Protein AF-A0A455UFB9-F1 (afdb_monomer_lite)

Structure (mmCIF, N/CA/C/O backbone):
data_AF-A0A455UFB9-F1
#
_entry.id   AF-A0A455UFB9-F1
#
loop_
_atom_site.group_PDB
_atom_site.id
_atom_site.type_symbol
_atom_site.label_atom_id
_atom_site.label_alt_id
_atom_site.label_comp_id
_atom_site.label_asym_id
_atom_site.label_entity_id
_atom_site.label_seq_id
_atom_site.pdbx_PDB_ins_code
_atom_site.Cartn_x
_atom_site.Cartn_y
_atom_site.Cartn_z
_atom_site.occupancy
_atom_site.B_iso_or_equiv
_atom_site.auth_seq_id
_atom_site.auth_comp_id
_atom_site.auth_asym_id
_atom_site.auth_atom_id
_atom_site.pdbx_PDB_model_num
ATOM 1 N N . MET A 1 1 ? 3.129 -21.645 -3.476 1.00 35.72 1 MET A N 1
ATOM 2 C CA . MET A 1 1 ? 1.656 -21.542 -3.432 1.00 35.72 1 MET A CA 1
ATOM 3 C C . MET A 1 1 ? 1.317 -20.356 -2.554 1.00 35.72 1 MET A C 1
ATOM 5 O O . MET A 1 1 ? 1.688 -20.369 -1.386 1.00 35.72 1 MET A O 1
ATOM 9 N N . SER A 1 2 ? 0.753 -19.303 -3.139 1.00 42.25 2 SER A N 1
ATOM 10 C CA . SER A 1 2 ? 0.415 -18.064 -2.436 1.00 42.25 2 SER A CA 1
ATOM 11 C C . SER A 1 2 ? -0.736 -18.349 -1.478 1.00 42.25 2 SER A C 1
ATOM 13 O O . SER A 1 2 ? -1.852 -18.620 -1.910 1.00 42.25 2 SER A O 1
ATOM 15 N N . ASN A 1 3 ? -0.440 -18.378 -0.182 1.00 45.34 3 ASN A N 1
ATOM 16 C CA . ASN A 1 3 ? -1.435 -18.557 0.865 1.00 45.34 3 ASN A CA 1
ATOM 17 C C . ASN A 1 3 ? -2.170 -17.218 1.013 1.00 45.34 3 ASN A C 1
ATOM 19 O O . ASN A 1 3 ? -1.718 -16.349 1.755 1.00 45.34 3 ASN A O 1
ATOM 23 N N . LEU A 1 4 ? -3.206 -16.996 0.201 1.00 54.91 4 LEU A N 1
ATOM 24 C CA . LEU A 1 4 ? -4.002 -15.775 0.277 1.00 54.91 4 LEU A CA 1
ATOM 25 C C . LEU A 1 4 ? -4.874 -15.855 1.538 1.00 54.91 4 LEU A C 1
ATOM 27 O O . LEU A 1 4 ? -5.657 -16.800 1.666 1.00 54.91 4 LEU A O 1
ATOM 31 N N . PRO A 1 5 ? -4.726 -14.922 2.491 1.00 63.62 5 PRO A N 1
ATOM 32 C CA . PRO A 1 5 ? -5.557 -14.898 3.685 1.00 63.62 5 PRO A CA 1
ATOM 33 C C . PRO A 1 5 ? -7.036 -14.768 3.295 1.00 63.62 5 PRO A C 1
ATOM 35 O O . PRO A 1 5 ? -7.373 -14.006 2.393 1.00 63.62 5 PRO A O 1
ATOM 38 N N . ALA A 1 6 ? -7.937 -15.482 3.977 1.00 69.25 6 ALA A N 1
ATOM 39 C CA . ALA A 1 6 ? -9.383 -15.442 3.696 1.00 69.25 6 ALA A CA 1
ATOM 40 C C . ALA A 1 6 ? -10.030 -14.053 3.918 1.00 69.25 6 ALA A C 1
ATOM 42 O O . ALA A 1 6 ? -11.187 -13.839 3.577 1.00 69.25 6 ALA A O 1
ATOM 43 N N . ASN A 1 7 ? -9.278 -13.133 4.512 1.00 81.62 7 ASN A N 1
ATOM 44 C CA . ASN A 1 7 ? -9.599 -11.752 4.860 1.00 81.62 7 ASN A CA 1
ATOM 45 C C . ASN A 1 7 ? -8.940 -10.738 3.904 1.00 81.62 7 ASN A C 1
ATOM 47 O O . ASN A 1 7 ? -8.672 -9.606 4.300 1.00 81.62 7 ASN A O 1
ATOM 51 N N . LEU A 1 8 ? -8.633 -11.164 2.675 1.00 85.56 8 LEU A N 1
ATOM 52 C CA . LEU A 1 8 ? -8.048 -10.330 1.633 1.00 85.56 8 LEU A CA 1
ATOM 53 C C . LEU A 1 8 ? -9.107 -9.950 0.589 1.00 85.56 8 LEU A C 1
ATOM 55 O O . LEU A 1 8 ? -9.709 -10.814 -0.049 1.00 85.56 8 LEU A O 1
ATOM 59 N N . HIS A 1 9 ? -9.308 -8.652 0.404 1.00 88.12 9 HIS A N 1
ATOM 60 C CA . HIS A 1 9 ? -10.196 -8.066 -0.595 1.00 88.12 9 HIS A CA 1
ATOM 61 C C . HIS A 1 9 ? -9.372 -7.340 -1.659 1.00 88.12 9 HIS A C 1
ATOM 63 O O . HIS A 1 9 ? -8.246 -6.935 -1.390 1.00 88.12 9 HIS A O 1
ATOM 69 N N . TYR A 1 10 ? -9.925 -7.160 -2.857 1.00 88.81 10 TYR A N 1
ATOM 70 C CA . TYR A 1 10 ? -9.227 -6.540 -3.985 1.00 88.81 10 TYR A CA 1
ATOM 71 C C . TYR A 1 10 ? -10.048 -5.394 -4.568 1.00 88.81 10 TYR A C 1
ATOM 73 O O . TYR A 1 10 ? -11.271 -5.505 -4.680 1.00 88.81 10 TYR A O 1
ATOM 81 N N . ALA A 1 11 ? -9.368 -4.319 -4.946 1.00 89.12 11 ALA A N 1
ATOM 82 C CA . ALA A 1 11 ? -9.920 -3.230 -5.734 1.00 89.12 11 ALA A CA 1
ATOM 83 C C . ALA A 1 11 ? -9.700 -3.487 -7.233 1.00 89.12 11 ALA A C 1
ATOM 85 O O . ALA A 1 11 ? -8.772 -4.195 -7.633 1.00 89.12 11 ALA A O 1
ATOM 86 N N . GLU A 1 12 ? -10.546 -2.890 -8.073 1.00 85.94 12 GLU A N 1
ATOM 87 C CA . GLU A 1 12 ? -10.385 -2.946 -9.535 1.00 85.94 12 GLU A CA 1
ATOM 88 C C . GLU A 1 12 ? -9.095 -2.253 -9.999 1.00 85.94 12 GLU A C 1
ATOM 90 O O . GLU A 1 12 ? -8.500 -2.666 -10.990 1.00 85.94 12 GLU A O 1
ATOM 95 N N . SER A 1 13 ? -8.620 -1.266 -9.235 1.00 85.62 13 SER A N 1
ATOM 96 C CA . SER A 1 13 ? -7.367 -0.527 -9.428 1.00 85.62 13 SER A CA 1
ATOM 97 C C . SER A 1 13 ? -6.105 -1.298 -9.005 1.00 85.62 13 SER A C 1
ATOM 99 O O . SER A 1 13 ? -5.008 -0.758 -9.031 1.00 85.62 13 SER A O 1
ATOM 101 N N . HIS A 1 14 ? -6.228 -2.598 -8.712 1.00 90.50 14 HIS A N 1
ATOM 102 C CA . HIS A 1 14 ? -5.127 -3.502 -8.367 1.00 90.50 14 HIS A CA 1
ATOM 103 C C . HIS A 1 14 ? -4.466 -3.299 -6.994 1.00 90.50 14 HIS A C 1
ATOM 105 O O . HIS A 1 14 ? -3.408 -3.891 -6.741 1.00 90.50 14 HIS A O 1
ATOM 111 N N . GLU A 1 15 ? -5.109 -2.590 -6.075 1.00 92.69 15 GLU A N 1
ATOM 112 C CA . GLU A 1 15 ? -4.822 -2.656 -4.645 1.00 92.69 15 GLU A CA 1
ATOM 113 C C . GLU A 1 15 ? -5.558 -3.824 -3.980 1.00 92.69 15 GLU A C 1
ATOM 115 O O . GLU A 1 15 ? -6.579 -4.330 -4.454 1.00 92.69 15 GLU A O 1
ATOM 120 N N . TRP A 1 16 ? -5.042 -4.259 -2.840 1.00 93.62 16 TRP A N 1
ATOM 121 C CA . TRP A 1 16 ? -5.703 -5.191 -1.948 1.00 93.62 16 TRP A CA 1
ATOM 122 C C . TRP A 1 16 ? -5.828 -4.614 -0.545 1.00 93.62 16 TRP A C 1
ATOM 124 O O . TRP A 1 16 ? -5.059 -3.745 -0.138 1.00 93.62 16 TRP A O 1
ATOM 134 N N . VAL A 1 17 ? -6.788 -5.152 0.203 1.00 92.69 17 VAL A N 1
ATOM 135 C CA . VAL A 1 17 ? -7.061 -4.830 1.605 1.00 92.69 17 VAL A CA 1
ATOM 136 C C . VAL A 1 17 ? -7.025 -6.109 2.418 1.00 92.69 17 VAL A C 1
ATOM 138 O O . VAL A 1 17 ? -7.786 -7.033 2.140 1.00 92.69 17 VAL A O 1
ATOM 141 N N . LEU A 1 18 ? -6.163 -6.161 3.427 1.00 92.12 18 LEU A N 1
ATOM 142 C CA . LEU A 1 18 ? -6.141 -7.219 4.427 1.00 92.12 18 LEU A CA 1
ATOM 143 C C . LEU A 1 18 ? -6.784 -6.695 5.709 1.00 92.12 18 LEU A C 1
ATOM 145 O O . LEU A 1 18 ? -6.238 -5.789 6.334 1.00 92.12 18 LEU A O 1
ATOM 149 N N . ASP A 1 19 ? -7.914 -7.272 6.109 1.00 91.69 19 ASP A N 1
ATOM 150 C CA . ASP A 1 19 ? -8.539 -6.970 7.402 1.00 91.69 19 ASP A CA 1
ATOM 151 C C . ASP A 1 19 ? -7.739 -7.623 8.536 1.00 91.69 19 ASP A C 1
ATOM 153 O O . ASP A 1 19 ? -7.688 -8.849 8.642 1.00 91.69 19 ASP A O 1
ATOM 157 N N . ASN A 1 20 ? -7.112 -6.828 9.401 1.00 90.00 20 ASN A N 1
ATOM 158 C CA . ASN A 1 20 ? -6.273 -7.341 10.486 1.00 90.00 20 ASN A CA 1
ATOM 159 C C . ASN A 1 20 ? -7.084 -7.886 11.676 1.00 90.00 20 ASN A C 1
ATOM 161 O O . ASN A 1 20 ? -6.503 -8.471 12.591 1.00 90.00 20 ASN A O 1
ATOM 165 N N . LYS A 1 21 ? -8.420 -7.760 11.647 1.00 89.50 21 LYS A N 1
ATOM 166 C CA . LYS A 1 21 ? -9.366 -8.182 12.697 1.00 89.50 21 LYS A CA 1
ATOM 167 C C . LYS A 1 21 ? -9.191 -7.464 14.037 1.00 89.50 21 LYS A C 1
ATOM 169 O O . LYS A 1 21 ? -9.630 -7.967 15.070 1.00 89.50 21 LYS A O 1
ATOM 174 N N . ASP A 1 22 ? -8.573 -6.291 14.017 1.00 90.81 22 ASP A N 1
ATOM 175 C CA . ASP A 1 22 ? -8.335 -5.417 15.171 1.00 90.81 22 ASP A CA 1
ATOM 176 C C . ASP A 1 22 ? -8.919 -4.004 14.959 1.00 90.81 22 ASP A C 1
ATOM 178 O O . ASP A 1 22 ? -8.582 -3.078 15.691 1.00 90.81 22 ASP A O 1
ATOM 182 N N . GLY A 1 23 ? -9.797 -3.837 13.960 1.00 89.38 23 GLY A N 1
ATOM 183 C CA . GLY A 1 23 ? -10.337 -2.536 13.541 1.00 89.38 23 GLY A CA 1
ATOM 184 C C . GLY A 1 23 ? -9.454 -1.794 12.534 1.00 89.38 23 GLY A C 1
ATOM 185 O O . GLY A 1 23 ? -9.806 -0.700 12.095 1.00 89.38 23 GLY A O 1
ATOM 186 N N . THR A 1 24 ? -8.330 -2.391 12.136 1.00 93.31 24 THR A N 1
ATOM 187 C CA . THR A 1 24 ? -7.432 -1.834 11.128 1.00 93.31 24 THR A CA 1
ATOM 188 C C . THR A 1 24 ? -7.365 -2.704 9.884 1.00 93.31 24 THR A C 1
ATOM 190 O O . THR A 1 24 ? -7.619 -3.912 9.907 1.00 93.31 24 THR A O 1
ATOM 193 N N . VAL A 1 25 ? -6.938 -2.088 8.792 1.00 94.12 25 VAL A N 1
ATOM 194 C CA . VAL A 1 25 ? -6.649 -2.770 7.540 1.00 94.12 25 VAL A CA 1
ATOM 195 C C . VAL A 1 25 ? -5.242 -2.452 7.069 1.00 94.12 25 VAL A C 1
ATOM 197 O O . VAL A 1 25 ? -4.715 -1.373 7.328 1.00 94.12 25 VAL A O 1
ATOM 200 N N . THR A 1 26 ? -4.634 -3.387 6.352 1.00 93.88 26 THR A N 1
ATOM 201 C CA . THR A 1 26 ? -3.398 -3.149 5.602 1.00 93.88 26 THR A CA 1
ATOM 202 C C . THR A 1 26 ? -3.723 -3.064 4.122 1.00 93.88 26 THR A C 1
ATOM 204 O O . THR A 1 26 ? -4.458 -3.905 3.605 1.00 93.88 26 THR A O 1
ATOM 207 N N . VAL A 1 27 ? -3.157 -2.067 3.448 1.00 93.62 27 VAL A N 1
ATOM 208 C CA . VAL A 1 27 ? -3.331 -1.846 2.011 1.00 93.62 27 VAL A CA 1
ATOM 209 C C . VAL A 1 27 ? -2.009 -2.081 1.292 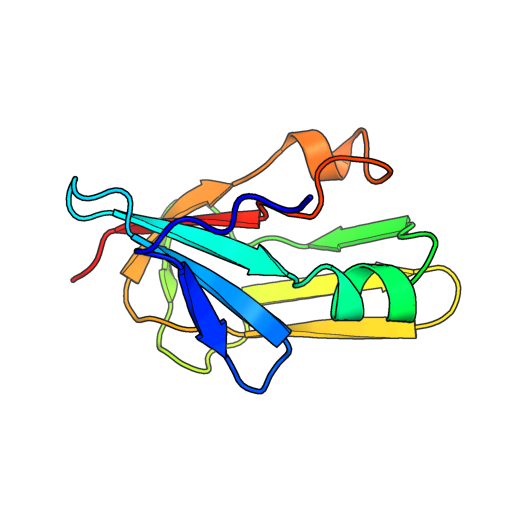1.00 93.62 27 VAL A C 1
ATOM 211 O O . VAL A 1 27 ? -0.939 -1.730 1.796 1.00 93.62 27 VAL A O 1
ATOM 214 N N . GLY A 1 28 ? -2.079 -2.664 0.100 1.00 92.69 28 GLY A N 1
ATOM 215 C CA . GLY A 1 28 ? -0.938 -2.767 -0.802 1.00 92.69 28 GLY A CA 1
ATOM 216 C C . GLY A 1 28 ? -1.341 -3.087 -2.231 1.00 92.69 28 GLY A C 1
ATOM 217 O O . GLY A 1 28 ? -2.527 -3.153 -2.528 1.00 92.69 28 GLY A O 1
ATOM 218 N N . ILE A 1 29 ? -0.370 -3.300 -3.121 1.00 91.62 29 ILE A N 1
ATOM 219 C CA . ILE A 1 29 ? -0.639 -3.643 -4.527 1.00 91.62 29 ILE A CA 1
ATOM 220 C C . ILE A 1 29 ? -0.598 -5.152 -4.770 1.00 91.62 29 ILE A C 1
ATOM 222 O O . ILE A 1 29 ? 0.102 -5.910 -4.089 1.00 91.62 29 ILE A O 1
ATOM 226 N N . THR A 1 30 ? -1.366 -5.608 -5.756 1.00 90.38 30 THR A N 1
ATOM 227 C CA . THR A 1 30 ? -1.378 -7.013 -6.176 1.00 90.38 30 THR A CA 1
ATOM 228 C C . THR A 1 30 ? -0.054 -7.438 -6.812 1.00 90.38 30 THR A C 1
ATOM 230 O O . THR A 1 30 ? 0.653 -6.641 -7.428 1.00 90.38 30 THR A O 1
ATOM 233 N N . ASP A 1 31 ? 0.238 -8.742 -6.759 1.00 86.75 31 ASP A N 1
ATOM 234 C CA . ASP A 1 31 ? 1.397 -9.328 -7.449 1.00 86.75 31 ASP A CA 1
ATOM 235 C C . ASP A 1 31 ? 1.376 -9.044 -8.961 1.00 86.75 31 ASP A C 1
ATOM 237 O O . ASP A 1 31 ? 2.431 -8.899 -9.575 1.00 86.75 31 ASP A O 1
ATOM 241 N N . HIS A 1 32 ? 0.183 -8.942 -9.557 1.00 87.31 32 HIS A N 1
ATOM 242 C CA . HIS A 1 32 ? 0.014 -8.569 -10.960 1.00 87.31 32 HIS A CA 1
ATOM 243 C C . HIS A 1 32 ? 0.459 -7.126 -11.223 1.00 87.31 32 HIS A C 1
ATOM 245 O O . HIS A 1 32 ? 1.263 -6.902 -12.125 1.00 87.31 32 HIS A O 1
ATOM 251 N N . ALA A 1 33 ? -0.007 -6.161 -10.420 1.00 88.62 33 ALA A N 1
ATOM 252 C CA . ALA A 1 33 ? 0.417 -4.766 -10.543 1.00 88.62 33 ALA A CA 1
ATOM 253 C C . ALA A 1 33 ? 1.930 -4.615 -10.357 1.00 88.62 33 ALA A C 1
ATOM 255 O O . ALA A 1 33 ? 2.587 -3.977 -11.176 1.00 88.62 33 ALA A O 1
ATOM 256 N N . GLN A 1 34 ? 2.505 -5.283 -9.353 1.00 87.19 34 GLN A N 1
ATOM 257 C CA . GLN A 1 34 ? 3.951 -5.253 -9.136 1.00 87.19 34 GLN A CA 1
ATOM 258 C C . GLN A 1 34 ? 4.724 -5.797 -10.351 1.00 87.19 34 GLN A C 1
ATOM 260 O O . GLN A 1 34 ? 5.717 -5.207 -10.770 1.00 87.19 34 GLN A O 1
ATOM 265 N N . GLN A 1 35 ? 4.276 -6.904 -10.952 1.00 87.81 35 GLN A N 1
ATOM 266 C CA . GLN A 1 35 ? 4.916 -7.464 -12.149 1.00 87.81 35 GLN A CA 1
ATOM 267 C C . GLN A 1 35 ? 4.758 -6.567 -13.383 1.00 87.81 35 GLN A C 1
ATOM 269 O O . GLN A 1 35 ? 5.685 -6.484 -14.190 1.00 87.81 35 GLN A O 1
ATOM 274 N N . ALA A 1 36 ? 3.608 -5.904 -13.528 1.00 89.12 36 ALA A N 1
ATOM 275 C CA . ALA A 1 36 ? 3.344 -4.980 -14.626 1.00 89.12 36 ALA A CA 1
ATOM 276 C C . ALA A 1 36 ? 4.240 -3.732 -14.553 1.00 89.12 36 ALA A C 1
ATOM 278 O O . ALA A 1 36 ? 4.781 -3.313 -15.577 1.00 89.12 36 ALA A O 1
ATOM 279 N N . LEU A 1 37 ? 4.448 -3.189 -13.348 1.00 88.81 37 LEU A N 1
ATOM 280 C CA . LEU A 1 37 ? 5.372 -2.078 -13.092 1.00 88.81 37 LEU A CA 1
ATOM 281 C C . LEU A 1 37 ? 6.835 -2.506 -13.301 1.00 88.81 37 LEU A C 1
ATOM 283 O O . LEU A 1 37 ? 7.623 -1.805 -13.936 1.00 88.81 37 LEU A O 1
ATOM 287 N N . GLY A 1 38 ? 7.204 -3.701 -12.836 1.00 85.88 38 GLY A N 1
ATOM 288 C CA . GLY A 1 38 ? 8.574 -4.199 -12.913 1.00 85.88 38 GLY A CA 1
ATOM 289 C C . GLY A 1 38 ? 9.473 -3.563 -11.852 1.00 85.88 38 GLY A C 1
ATOM 290 O O . GLY A 1 38 ? 9.132 -3.558 -10.672 1.00 85.88 38 GLY A O 1
ATOM 291 N N . ASP A 1 39 ? 10.648 -3.074 -12.256 1.00 88.44 39 ASP A N 1
ATOM 292 C CA . ASP A 1 39 ? 11.621 -2.495 -11.325 1.00 88.44 39 ASP A CA 1
ATOM 293 C C . ASP A 1 39 ? 11.170 -1.106 -10.868 1.00 88.44 39 ASP A C 1
ATOM 295 O O . ASP A 1 39 ? 11.338 -0.111 -11.582 1.00 88.44 39 ASP A O 1
ATOM 299 N N . VAL A 1 40 ? 10.595 -1.060 -9.669 1.00 87.25 40 VAL A N 1
ATOM 300 C CA . VAL A 1 40 ? 10.171 0.175 -9.011 1.00 87.25 40 VAL A CA 1
ATOM 301 C C . VAL A 1 40 ? 11.382 0.956 -8.515 1.00 8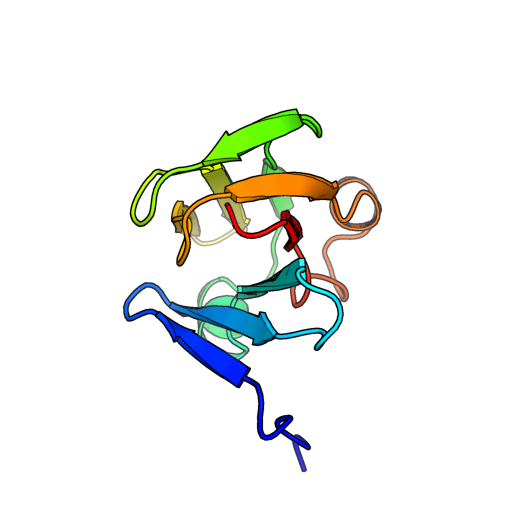7.25 40 VAL A C 1
ATOM 303 O O . VAL A 1 40 ? 12.319 0.391 -7.944 1.00 87.25 40 VAL A O 1
ATOM 306 N N . VAL A 1 41 ? 11.351 2.261 -8.768 1.00 89.31 41 VAL A N 1
ATOM 307 C CA . VAL A 1 41 ? 12.413 3.223 -8.456 1.00 89.31 41 VAL A CA 1
ATOM 308 C C . VAL A 1 41 ? 11.963 4.317 -7.498 1.00 89.31 41 VAL A C 1
ATOM 310 O O . VAL A 1 41 ? 12.823 4.972 -6.916 1.00 89.31 41 VAL A O 1
ATOM 313 N N . PHE A 1 42 ? 10.654 4.490 -7.306 1.00 89.00 42 PHE A N 1
ATOM 314 C CA . PHE A 1 42 ? 10.110 5.478 -6.388 1.00 89.00 42 PHE A CA 1
ATOM 315 C C . PHE A 1 42 ? 8.706 5.088 -5.906 1.00 89.00 42 PHE A C 1
ATOM 317 O O . PHE A 1 42 ? 7.936 4.466 -6.643 1.00 89.00 42 PHE A O 1
ATOM 324 N N . VAL A 1 43 ? 8.391 5.442 -4.661 1.00 91.00 43 VAL A N 1
ATOM 325 C CA . VAL A 1 43 ? 7.048 5.369 -4.077 1.00 91.00 43 VAL A CA 1
ATOM 326 C C . VAL A 1 43 ? 6.850 6.618 -3.234 1.00 91.00 43 VAL A C 1
ATOM 328 O O . VAL A 1 43 ? 7.698 6.930 -2.402 1.00 91.00 43 VAL A O 1
ATOM 331 N N . GLU A 1 44 ? 5.719 7.282 -3.419 1.00 92.00 44 GLU A N 1
ATOM 332 C CA . GLU A 1 44 ? 5.227 8.329 -2.532 1.00 92.00 44 GLU A CA 1
ATOM 333 C C . GLU A 1 44 ? 4.057 7.775 -1.722 1.00 92.00 44 GLU A C 1
ATOM 335 O O . GLU A 1 44 ? 3.130 7.181 -2.281 1.00 92.00 44 GLU A O 1
ATOM 340 N N . LEU A 1 45 ? 4.117 7.942 -0.404 1.00 93.19 45 LEU A N 1
ATOM 341 C CA . LEU A 1 45 ? 3.088 7.515 0.539 1.00 93.19 45 LEU A CA 1
ATOM 342 C C . LEU A 1 45 ? 2.564 8.731 1.318 1.00 93.19 45 LEU A C 1
ATOM 344 O O . LEU A 1 45 ? 3.288 9.714 1.474 1.00 93.19 45 LEU A O 1
ATOM 348 N N . PRO A 1 46 ? 1.324 8.673 1.829 1.00 94.75 46 PRO A N 1
ATOM 349 C CA . PRO A 1 46 ? 0.742 9.756 2.608 1.00 94.75 46 PRO A CA 1
ATOM 350 C C . PRO A 1 46 ? 1.395 9.822 3.992 1.00 94.75 46 PRO A C 1
ATOM 352 O O . PRO A 1 46 ? 1.949 8.839 4.478 1.00 94.75 46 PRO A O 1
ATOM 355 N N . GLU A 1 47 ? 1.267 10.951 4.683 1.00 93.88 47 GLU A N 1
ATOM 356 C CA . GLU A 1 47 ? 1.726 11.057 6.070 1.00 93.88 47 GLU A CA 1
ATOM 357 C C . GLU A 1 47 ? 0.794 10.290 7.025 1.00 93.88 47 GLU A C 1
ATOM 359 O O . GLU A 1 47 ? -0.424 10.220 6.821 1.00 93.88 47 GLU A O 1
ATOM 364 N N . VAL A 1 48 ? 1.348 9.748 8.112 1.00 95.81 48 VAL A N 1
ATOM 365 C CA . VAL A 1 48 ? 0.544 9.231 9.231 1.00 95.81 48 VAL A CA 1
ATOM 366 C C . VAL A 1 48 ? -0.337 10.357 9.789 1.00 95.81 48 VAL A C 1
ATOM 368 O O . VAL A 1 48 ? 0.133 11.469 10.015 1.00 95.81 48 VAL A O 1
ATOM 371 N N . GLY A 1 49 ? -1.615 10.062 10.012 1.00 95.44 49 GLY A N 1
ATOM 372 C CA . GLY A 1 49 ? -2.651 11.028 10.380 1.00 95.44 49 GLY A CA 1
ATOM 373 C C . GLY A 1 49 ? -3.461 11.562 9.195 1.00 95.44 49 GLY A C 1
ATOM 374 O O . GLY A 1 49 ? -4.403 12.328 9.388 1.00 95.44 49 GLY A O 1
ATOM 375 N N . THR A 1 50 ? -3.121 11.173 7.962 1.00 96.56 50 THR A N 1
ATOM 376 C CA . THR A 1 50 ? -3.896 11.552 6.774 1.00 96.56 50 THR A CA 1
ATOM 377 C C . THR A 1 50 ? -5.242 10.831 6.752 1.00 96.56 50 THR A C 1
ATOM 379 O O . THR A 1 50 ? -5.299 9.602 6.798 1.00 96.56 50 THR A O 1
ATOM 382 N N . GLU A 1 51 ? -6.322 11.595 6.608 1.00 96.75 51 GLU A N 1
ATOM 383 C CA . GLU A 1 51 ? -7.672 11.081 6.363 1.00 96.75 51 GLU A CA 1
ATOM 384 C C . GLU A 1 51 ? -7.852 10.736 4.879 1.00 96.75 51 GLU A C 1
ATOM 386 O O . GLU A 1 51 ? -7.654 11.579 3.996 1.00 96.75 51 GLU A O 1
ATOM 391 N N . LEU A 1 52 ? -8.251 9.497 4.599 1.00 95.38 52 LEU A N 1
ATOM 392 C CA . LEU A 1 52 ? -8.496 8.986 3.256 1.00 95.38 52 LEU A CA 1
ATOM 393 C C . LEU A 1 52 ? -9.965 8.610 3.077 1.00 95.38 52 LEU A C 1
ATOM 395 O O . LEU A 1 52 ? -10.564 7.915 3.898 1.00 95.38 52 LEU A O 1
ATOM 399 N N . SER A 1 53 ? -10.532 9.015 1.946 1.00 96.12 53 SER A N 1
ATOM 400 C CA . SER A 1 53 ? -11.823 8.532 1.456 1.00 96.12 53 SER A CA 1
ATOM 401 C C . SER A 1 53 ? -11.631 7.419 0.429 1.00 96.12 53 SER A C 1
ATOM 403 O O . SER A 1 53 ? -10.666 7.411 -0.332 1.00 96.12 53 SER A O 1
ATOM 405 N N . LYS A 1 54 ? -12.584 6.491 0.331 1.00 94.62 54 LYS A N 1
ATOM 406 C CA . LYS A 1 54 ? -12.564 5.457 -0.707 1.00 94.62 54 LYS A CA 1
ATOM 407 C C . LYS A 1 54 ? -12.529 6.093 -2.104 1.00 94.62 54 LYS A C 1
ATOM 409 O O . LYS A 1 54 ? -13.385 6.908 -2.438 1.00 94.62 54 LYS A O 1
ATOM 414 N N . GLY A 1 55 ? -11.579 5.661 -2.927 1.00 94.50 55 GLY A N 1
ATOM 415 C CA . GLY A 1 55 ? -11.313 6.179 -4.269 1.00 94.50 55 GLY A CA 1
ATOM 416 C C . GLY A 1 55 ? -10.447 7.441 -4.295 1.00 94.50 55 GLY A C 1
ATOM 417 O O . GLY A 1 55 ? -10.133 7.919 -5.379 1.00 94.50 55 GLY A O 1
ATOM 418 N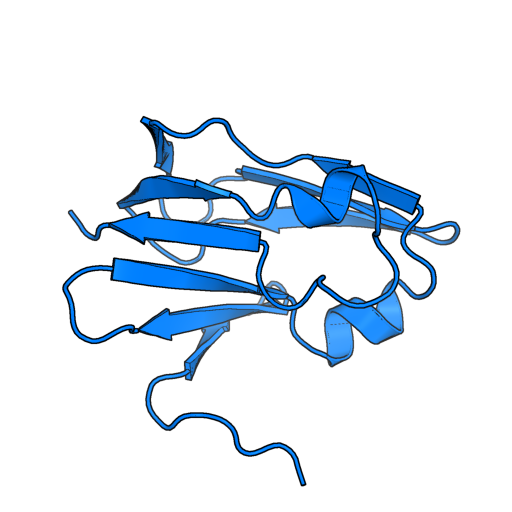 N . GLN A 1 56 ? -10.058 7.980 -3.136 1.00 95.88 56 GLN A N 1
ATOM 419 C CA . GLN A 1 56 ? -9.113 9.090 -3.052 1.00 95.88 56 GLN A CA 1
ATOM 420 C C . GLN A 1 56 ? -7.704 8.597 -3.376 1.00 95.88 56 GLN A C 1
ATOM 422 O O . GLN A 1 56 ? -7.271 7.568 -2.860 1.00 95.88 56 GLN A O 1
ATOM 427 N N . GLU A 1 57 ? -6.992 9.348 -4.204 1.00 96.44 57 GLU A N 1
ATOM 428 C CA . GLU A 1 57 ? -5.563 9.156 -4.429 1.00 96.44 57 GLU A CA 1
ATOM 429 C C . GLU A 1 57 ? -4.785 9.431 -3.135 1.00 96.44 57 GLU A C 1
ATOM 431 O O . GLU A 1 57 ? -5.017 10.445 -2.472 1.00 96.44 57 GLU A O 1
ATOM 436 N N . PHE A 1 58 ? -3.888 8.523 -2.756 1.00 94.94 58 PHE A N 1
ATOM 437 C CA . PHE A 1 58 ? -3.064 8.678 -1.553 1.00 94.94 58 PHE A CA 1
ATOM 438 C C . PHE A 1 58 ? -1.562 8.681 -1.829 1.00 94.94 58 PHE A C 1
ATOM 440 O O . PHE A 1 58 ? -0.789 8.922 -0.907 1.00 94.94 58 PHE A O 1
ATOM 447 N N . GLY A 1 59 ? -1.139 8.377 -3.053 1.00 94.31 59 GLY A N 1
ATOM 448 C CA . GLY A 1 59 ? 0.272 8.287 -3.397 1.00 94.31 59 GLY A CA 1
ATOM 449 C C . GLY A 1 59 ? 0.494 7.829 -4.829 1.00 94.31 59 GLY A C 1
ATOM 450 O O . GLY A 1 59 ? -0.456 7.558 -5.564 1.00 94.31 59 GLY A O 1
ATOM 451 N N . VAL A 1 60 ? 1.763 7.693 -5.201 1.00 94.38 60 VAL A N 1
ATOM 452 C CA . VAL A 1 60 ? 2.192 7.269 -6.537 1.00 94.38 60 VAL A CA 1
ATOM 453 C C . VAL A 1 60 ? 3.281 6.206 -6.430 1.00 94.38 60 VAL A C 1
ATOM 455 O O . VAL A 1 60 ? 4.110 6.219 -5.521 1.00 94.38 60 VAL A O 1
ATOM 458 N N . ILE A 1 61 ? 3.283 5.261 -7.364 1.00 92.12 61 ILE A N 1
ATOM 459 C CA . ILE A 1 61 ? 4.331 4.255 -7.525 1.00 92.12 61 ILE A CA 1
ATOM 460 C C . ILE A 1 61 ? 4.950 4.377 -8.915 1.00 92.12 61 ILE A C 1
ATOM 462 O O . ILE A 1 61 ? 4.260 4.290 -9.931 1.00 92.12 61 ILE A O 1
ATOM 466 N N . GLU A 1 62 ? 6.270 4.536 -8.970 1.00 92.25 62 GLU A N 1
ATOM 467 C CA . GLU A 1 62 ? 6.999 4.689 -10.225 1.00 92.25 62 GLU A CA 1
ATOM 468 C C . GLU A 1 62 ? 8.065 3.618 -10.416 1.00 92.25 62 GLU A C 1
ATOM 470 O O . GLU A 1 62 ? 8.833 3.251 -9.526 1.00 92.25 62 GLU A O 1
ATOM 475 N N . SER A 1 63 ? 8.150 3.149 -11.650 1.00 91.88 63 SER A N 1
ATOM 476 C CA . SER A 1 63 ? 9.157 2.226 -12.148 1.00 91.88 63 SER A CA 1
ATOM 477 C C . SER A 1 63 ? 9.931 2.861 -13.291 1.00 91.88 63 SER A C 1
ATOM 479 O O . SER A 1 63 ? 9.551 3.894 -13.836 1.00 91.88 63 SER A O 1
ATOM 481 N N . VAL A 1 64 ? 10.975 2.176 -13.756 1.00 89.31 64 VAL A N 1
ATOM 482 C CA . VAL A 1 64 ? 11.688 2.588 -14.979 1.00 89.31 64 VAL A CA 1
ATOM 483 C C . VAL A 1 64 ? 10.816 2.551 -16.246 1.00 89.31 64 VAL A C 1
ATOM 485 O O . VAL A 1 64 ? 11.260 3.004 -17.300 1.00 89.31 64 VAL A O 1
ATOM 488 N N . LYS A 1 65 ? 9.612 1.964 -16.184 1.00 88.62 65 LYS A N 1
ATOM 489 C CA . LYS A 1 65 ? 8.731 1.747 -17.344 1.00 88.62 65 LYS A CA 1
ATOM 490 C C . LYS A 1 65 ? 7.434 2.546 -17.292 1.00 88.62 65 LYS A C 1
ATOM 492 O O . LYS A 1 65 ? 6.890 2.860 -18.347 1.00 88.62 65 LYS A O 1
ATOM 497 N N . ALA A 1 66 ? 6.913 2.794 -16.097 1.00 89.88 66 ALA A N 1
ATOM 498 C CA . ALA A 1 66 ? 5.582 3.342 -15.876 1.00 89.88 66 ALA A CA 1
ATOM 499 C C . ALA A 1 66 ? 5.467 3.981 -14.488 1.00 89.88 66 ALA A C 1
ATOM 501 O O . ALA A 1 66 ? 6.137 3.545 -13.551 1.00 89.88 66 ALA A O 1
ATOM 502 N N . ALA A 1 67 ? 4.557 4.943 -14.376 1.00 92.25 67 ALA A N 1
ATOM 503 C CA . ALA A 1 67 ? 4.039 5.476 -13.124 1.00 92.25 67 ALA A CA 1
ATOM 504 C C . ALA A 1 67 ? 2.566 5.071 -12.983 1.00 92.25 67 ALA A C 1
ATOM 506 O O . ALA A 1 67 ? 1.865 4.944 -13.993 1.00 92.25 67 ALA A O 1
ATOM 507 N N . SER A 1 68 ? 2.115 4.842 -11.755 1.00 93.62 68 SER A N 1
ATOM 508 C CA . SER A 1 68 ? 0.717 4.570 -11.431 1.00 93.62 68 SER A CA 1
ATOM 509 C C . SER A 1 68 ? 0.342 5.286 -10.147 1.00 93.62 68 SER A C 1
ATOM 511 O O . SER A 1 68 ? 1.064 5.192 -9.157 1.00 93.62 68 SER A O 1
ATOM 513 N N . ASP A 1 69 ? -0.817 5.925 -10.151 1.00 95.44 69 ASP A N 1
ATOM 514 C CA . ASP A 1 69 ? -1.420 6.466 -8.939 1.00 95.44 69 ASP A CA 1
ATOM 515 C C . ASP A 1 69 ? -1.931 5.311 -8.063 1.00 95.44 69 ASP A C 1
ATOM 517 O O . ASP A 1 69 ? -2.224 4.215 -8.561 1.00 95.44 69 ASP A O 1
ATOM 521 N N . LEU A 1 70 ? -2.022 5.557 -6.758 1.00 95.19 70 LEU A N 1
ATOM 522 C CA . LEU A 1 70 ? -2.525 4.630 -5.750 1.00 95.19 70 LEU A CA 1
ATOM 523 C C . LEU A 1 70 ? -3.806 5.187 -5.140 1.00 95.19 70 LEU A C 1
ATOM 525 O O . LEU A 1 70 ? -3.820 6.305 -4.618 1.00 95.19 70 LEU A O 1
ATOM 529 N N . TYR A 1 71 ? -4.874 4.390 -5.153 1.00 95.56 71 TYR A N 1
ATOM 530 C CA . TYR A 1 71 ? -6.183 4.829 -4.671 1.00 95.56 71 TYR A CA 1
ATOM 531 C C . TYR A 1 71 ? -6.602 4.086 -3.412 1.00 95.56 71 TYR A C 1
ATOM 533 O O . TYR A 1 71 ? -6.466 2.866 -3.304 1.00 95.56 71 TYR A O 1
ATOM 541 N N . SER A 1 72 ? -7.169 4.815 -2.451 1.00 95.06 72 SER A N 1
ATOM 542 C CA . SER A 1 72 ? -7.593 4.229 -1.187 1.00 95.06 72 SER A CA 1
ATOM 543 C C . SER A 1 72 ? -8.798 3.316 -1.425 1.00 95.06 72 SER A C 1
ATOM 545 O O . SER A 1 72 ? -9.845 3.774 -1.891 1.00 95.06 72 SER A O 1
ATOM 547 N N . PRO A 1 73 ? -8.725 2.025 -1.076 1.00 92.88 73 PRO A N 1
ATOM 548 C CA . PRO A 1 73 ? -9.855 1.115 -1.240 1.00 92.88 73 PRO A CA 1
ATOM 549 C C . PRO A 1 73 ? -10.927 1.285 -0.147 1.00 92.88 73 PRO A C 1
ATOM 551 O O . PRO A 1 73 ? -12.020 0.718 -0.266 1.00 92.88 73 PRO A O 1
ATOM 554 N N . VAL A 1 74 ? -10.634 2.055 0.908 1.00 92.75 74 VAL A N 1
ATOM 555 C CA . VAL A 1 74 ? -11.464 2.222 2.112 1.00 92.75 74 VAL A CA 1
ATOM 556 C C . VAL A 1 74 ? -11.496 3.679 2.585 1.00 92.75 74 VAL A C 1
ATOM 558 O O . VAL A 1 74 ? -10.695 4.501 2.146 1.00 92.75 74 VAL A O 1
ATOM 561 N N . ASN A 1 75 ? -12.418 3.989 3.497 1.00 95.19 75 ASN A N 1
ATOM 562 C CA . ASN A 1 75 ? -12.327 5.203 4.307 1.00 95.19 75 ASN A CA 1
ATOM 563 C C . ASN A 1 75 ? -11.495 4.909 5.561 1.00 95.19 75 ASN A C 1
ATOM 565 O O . ASN A 1 75 ? -11.603 3.805 6.102 1.00 95.19 75 ASN A O 1
ATOM 569 N N . GLY A 1 76 ? -10.732 5.884 6.043 1.00 94.50 76 GLY A N 1
ATOM 570 C CA . GLY A 1 76 ? -10.010 5.766 7.306 1.00 94.50 76 GLY A CA 1
ATOM 571 C C . GLY A 1 76 ? -8.825 6.712 7.424 1.00 94.50 76 GLY A C 1
ATOM 572 O O . GLY A 1 76 ? -8.464 7.400 6.473 1.00 94.50 76 GLY A O 1
ATOM 573 N N . GLU A 1 77 ? -8.192 6.678 8.588 1.00 96.81 77 GLU A N 1
ATOM 574 C CA . GLU A 1 77 ? -6.978 7.438 8.886 1.00 96.81 77 GLU A CA 1
ATOM 575 C C . GLU A 1 77 ? -5.749 6.541 8.706 1.00 96.81 77 GLU A C 1
ATOM 577 O O . GLU A 1 77 ? -5.738 5.393 9.164 1.00 96.81 77 GLU A O 1
ATOM 582 N N . VAL A 1 78 ? -4.705 7.053 8.052 1.00 96.88 78 VAL A N 1
ATOM 583 C CA . VAL A 1 78 ? -3.408 6.376 7.926 1.00 96.88 78 VAL A CA 1
ATOM 584 C C . VAL A 1 78 ? -2.720 6.348 9.288 1.00 96.88 78 VAL A C 1
ATOM 586 O O . VAL A 1 78 ? -2.386 7.392 9.833 1.00 96.88 78 VAL A O 1
ATOM 589 N N . ILE A 1 79 ? -2.447 5.160 9.824 1.00 95.88 79 ILE A N 1
ATOM 590 C CA . ILE A 1 79 ? -1.813 4.985 11.144 1.00 95.88 79 ILE A CA 1
ATOM 591 C C . ILE A 1 79 ? -0.380 4.443 11.068 1.00 95.88 79 ILE A C 1
ATOM 593 O O . ILE A 1 79 ? 0.344 4.479 12.059 1.00 95.88 79 ILE A O 1
ATOM 597 N N . GLU A 1 80 ? 0.027 3.912 9.916 1.00 94.19 80 GLU A N 1
ATOM 598 C CA . GLU A 1 80 ? 1.375 3.390 9.670 1.00 94.19 80 GLU A CA 1
ATOM 599 C C . GLU A 1 80 ? 1.664 3.427 8.167 1.00 94.19 80 GLU A C 1
ATOM 601 O O . GLU A 1 80 ? 0.775 3.133 7.360 1.00 94.19 80 GLU A O 1
ATOM 606 N N . VAL A 1 81 ? 2.909 3.720 7.798 1.00 93.88 81 VAL A N 1
ATOM 607 C CA . VAL A 1 81 ? 3.415 3.603 6.426 1.00 93.88 81 VAL A CA 1
ATOM 608 C C . VAL A 1 81 ? 4.639 2.698 6.391 1.00 93.88 81 VAL A C 1
ATOM 610 O O . VAL A 1 81 ? 5.391 2.601 7.360 1.00 93.88 81 VAL A O 1
ATOM 613 N N . ASN A 1 82 ? 4.843 2.000 5.277 1.00 89.75 82 ASN A N 1
ATOM 614 C CA . ASN A 1 82 ? 5.999 1.133 5.107 1.00 89.75 82 ASN A CA 1
ATOM 615 C C . ASN A 1 82 ? 7.235 1.942 4.684 1.00 89.75 82 ASN A C 1
ATOM 617 O O . ASN A 1 82 ? 7.608 1.950 3.513 1.00 89.75 82 ASN A O 1
ATOM 621 N N . GLU A 1 83 ? 7.899 2.565 5.657 1.00 81.81 83 GLU A N 1
ATOM 622 C CA . GLU A 1 83 ? 9.112 3.379 5.457 1.00 81.81 83 GLU A CA 1
ATOM 623 C C . GLU A 1 83 ? 10.257 2.601 4.782 1.00 81.81 83 GLU A C 1
ATOM 625 O O . GLU A 1 83 ? 11.095 3.178 4.097 1.00 81.81 83 GLU A O 1
ATOM 630 N N . SER A 1 84 ? 10.268 1.261 4.876 1.00 80.88 84 SER A N 1
ATOM 631 C CA . SER A 1 84 ? 11.275 0.442 4.181 1.00 80.88 84 SER A CA 1
ATOM 632 C C . SER A 1 84 ? 11.216 0.563 2.653 1.00 80.88 84 SER A C 1
ATOM 634 O O . SER A 1 84 ? 12.159 0.158 1.974 1.00 80.88 84 SER A O 1
ATOM 636 N N . LEU A 1 85 ? 10.123 1.100 2.102 1.00 78.94 85 LEU A N 1
ATOM 637 C CA . LEU A 1 85 ? 9.986 1.356 0.672 1.00 78.94 85 LEU A CA 1
ATOM 638 C C . LEU A 1 85 ? 10.792 2.562 0.204 1.00 78.94 85 LEU A C 1
ATOM 640 O O . LEU A 1 85 ? 11.205 2.561 -0.948 1.00 78.94 85 LEU A O 1
ATOM 644 N N . GLU A 1 86 ? 11.084 3.532 1.064 1.00 68.69 86 GLU A N 1
ATOM 645 C CA . GLU A 1 86 ? 11.913 4.681 0.685 1.00 68.69 86 GLU A CA 1
ATOM 646 C C . GLU A 1 86 ? 13.383 4.267 0.506 1.00 68.69 86 GLU A C 1
ATOM 648 O O . GLU A 1 86 ? 14.059 4.722 -0.417 1.00 68.69 86 GLU A O 1
ATOM 653 N N . ASP A 1 87 ? 13.847 3.309 1.316 1.00 65.69 87 ASP A N 1
ATOM 654 C CA . ASP A 1 87 ? 15.238 2.841 1.317 1.00 65.69 87 ASP A CA 1
ATOM 655 C C . ASP A 1 87 ? 15.472 1.554 0.494 1.00 65.69 87 ASP A C 1
ATOM 657 O O . ASP A 1 87 ? 16.583 1.306 0.013 1.00 65.69 87 ASP A O 1
ATOM 661 N N . ALA A 1 88 ? 14.457 0.690 0.336 1.00 62.69 88 ALA A N 1
ATOM 662 C CA . ALA A 1 88 ? 14.609 -0.658 -0.227 1.00 62.69 88 ALA A CA 1
ATOM 663 C C . ALA A 1 88 ? 13.376 -1.153 -1.021 1.00 62.69 88 ALA A C 1
ATOM 665 O O . ALA A 1 88 ? 12.681 -2.104 -0.651 1.00 62.69 88 ALA A O 1
ATOM 666 N N . LEU A 1 89 ? 13.172 -0.584 -2.212 1.00 66.62 89 LEU A N 1
ATOM 667 C CA . LEU A 1 89 ? 12.012 -0.833 -3.089 1.00 66.62 89 LEU A CA 1
ATOM 668 C C . LEU A 1 89 ? 11.838 -2.277 -3.606 1.00 66.62 89 LEU A C 1
ATOM 670 O O . LEU A 1 89 ? 10.737 -2.687 -3.968 1.00 66.62 89 LEU A O 1
ATOM 674 N N . LYS A 1 90 ? 12.898 -3.095 -3.648 1.00 56.19 90 LYS A N 1
ATOM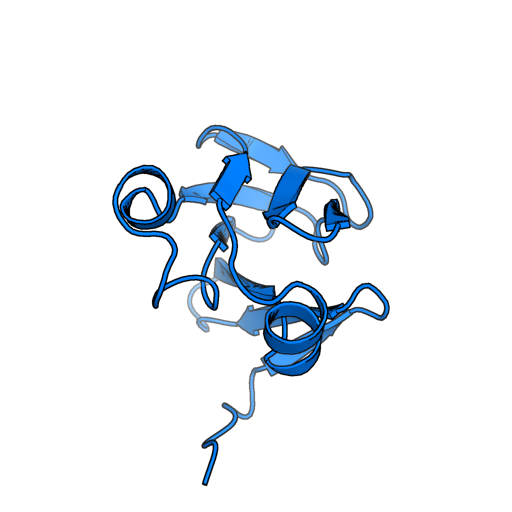 675 C CA . LYS A 1 90 ? 12.905 -4.332 -4.457 1.00 56.19 90 LYS A CA 1
ATOM 676 C C . LYS A 1 90 ? 12.144 -5.533 -3.875 1.00 56.19 90 LYS A C 1
ATOM 678 O O . LYS A 1 90 ? 12.005 -6.532 -4.580 1.00 56.19 90 LYS A O 1
ATOM 683 N N . GLN A 1 91 ? 11.641 -5.484 -2.634 1.00 53.84 91 GLN A N 1
ATOM 684 C CA . GLN A 1 91 ? 11.025 -6.677 -2.019 1.00 53.84 91 GLN A CA 1
ATOM 685 C C . GLN A 1 91 ? 9.782 -6.443 -1.138 1.00 53.84 91 GLN A C 1
ATOM 687 O O . GLN A 1 91 ? 9.100 -7.416 -0.814 1.00 53.84 91 GLN A O 1
ATOM 692 N N . SER A 1 92 ? 9.436 -5.195 -0.796 1.00 58.09 92 SER A N 1
ATOM 693 C CA . SER A 1 92 ? 8.447 -4.886 0.262 1.00 58.09 92 SER A CA 1
ATOM 694 C C . SER A 1 92 ? 7.141 -4.236 -0.234 1.00 58.09 92 SER A C 1
ATOM 696 O O . SER A 1 92 ? 6.328 -3.780 0.560 1.00 58.09 92 SER A O 1
ATOM 698 N N . MET A 1 93 ? 6.884 -4.217 -1.548 1.00 66.19 93 MET A N 1
ATOM 699 C CA . MET A 1 93 ? 5.768 -3.455 -2.157 1.00 66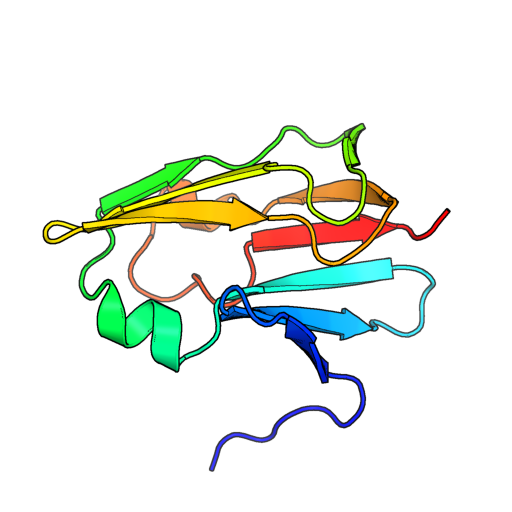.19 93 MET A CA 1
ATOM 700 C C . MET A 1 93 ? 4.367 -3.973 -1.833 1.00 66.19 93 MET A C 1
ATOM 702 O O . MET A 1 93 ? 3.358 -3.351 -2.154 1.00 66.19 93 MET A O 1
ATOM 706 N N . LYS A 1 94 ? 4.294 -5.147 -1.207 1.00 67.69 94 LYS A N 1
ATOM 707 C CA . LYS A 1 94 ? 3.019 -5.765 -0.871 1.00 67.69 94 LYS A CA 1
ATOM 708 C C . LYS A 1 94 ? 2.336 -5.031 0.274 1.00 67.69 94 LYS A C 1
ATOM 710 O O . LYS A 1 94 ? 1.140 -5.164 0.397 1.00 67.69 94 LYS A O 1
ATOM 715 N N . ARG A 1 95 ? 3.035 -4.261 1.108 1.00 77.81 95 ARG A N 1
ATOM 716 C CA . ARG A 1 95 ? 2.402 -3.472 2.176 1.00 77.81 95 ARG A CA 1
ATOM 717 C C . ARG A 1 95 ? 2.808 -2.023 2.003 1.00 77.81 95 ARG A C 1
ATOM 719 O O . ARG A 1 95 ? 4.000 -1.746 1.994 1.00 77.81 95 ARG A O 1
ATOM 726 N N . LEU A 1 96 ? 1.834 -1.140 1.843 1.00 76.94 96 LEU A N 1
ATOM 727 C CA . LEU A 1 96 ? 2.056 0.290 1.651 1.00 76.94 96 LEU A CA 1
ATOM 728 C C . LEU A 1 96 ? 1.702 1.041 2.929 1.00 76.94 96 LEU A C 1
ATOM 730 O O . LEU A 1 96 ? 2.565 1.676 3.524 1.00 76.94 96 LEU A O 1
ATOM 734 N N . ILE A 1 97 ? 0.457 0.893 3.385 1.00 88.00 97 ILE A N 1
ATOM 735 C CA . ILE A 1 97 ? -0.065 1.601 4.556 1.00 88.00 97 ILE A CA 1
ATOM 736 C C . ILE A 1 97 ? -0.909 0.686 5.445 1.00 88.00 97 ILE A C 1
ATOM 738 O O . ILE A 1 97 ? -1.408 -0.362 5.011 1.00 88.00 97 ILE A O 1
ATOM 742 N N . LYS A 1 98 ? -1.120 1.122 6.685 1.00 87.25 98 LYS A N 1
ATOM 743 C CA . LYS A 1 98 ? -2.147 0.616 7.595 1.00 87.25 98 LYS A CA 1
ATOM 744 C C . LYS A 1 98 ? -3.132 1.744 7.889 1.00 87.25 98 LYS A C 1
ATOM 746 O O . LYS A 1 98 ? -2.702 2.855 8.184 1.00 87.25 98 LYS A O 1
ATOM 751 N N . ALA A 1 99 ? -4.428 1.456 7.836 1.00 84.50 99 ALA A N 1
ATOM 752 C CA . ALA A 1 99 ? -5.480 2.424 8.134 1.00 84.50 99 ALA A CA 1
ATOM 753 C C . ALA A 1 99 ? -6.450 1.892 9.193 1.00 84.50 99 ALA A C 1
ATOM 755 O O . ALA A 1 99 ? -6.710 0.686 9.241 1.00 84.50 99 ALA A O 1
ATOM 756 N N . ALA A 1 100 ? -6.983 2.772 10.038 1.00 81.12 100 ALA A N 1
ATOM 757 C CA . ALA A 1 100 ? -8.061 2.445 10.970 1.00 81.12 100 ALA A CA 1
ATOM 758 C C . ALA A 1 100 ? -9.421 2.774 10.337 1.00 81.12 100 ALA A C 1
ATOM 760 O O . ALA A 1 100 ? -9.584 3.842 9.748 1.00 81.12 100 ALA A O 1
ATOM 761 N N . GLY A 1 101 ? -10.385 1.854 10.432 1.00 72.50 101 GLY A N 1
ATOM 762 C CA . GLY A 1 101 ? -11.744 2.108 9.949 1.00 72.50 101 GLY A CA 1
ATOM 763 C C . GLY A 1 101 ? -12.456 3.136 10.828 1.00 72.50 101 GLY A C 1
ATOM 764 O O . GLY A 1 101 ? -12.374 3.046 12.055 1.00 72.50 101 GLY A O 1
ATOM 765 N N . SER A 1 102 ? -13.146 4.091 10.199 1.00 56.69 102 SER A N 1
ATOM 766 C CA . SER A 1 102 ? -14.089 4.995 10.872 1.00 56.69 102 SER A CA 1
ATOM 767 C C . SER A 1 102 ? -15.455 4.357 11.116 1.00 56.69 102 SER A C 1
ATOM 769 O O . SER A 1 102 ? -15.854 3.449 10.346 1.00 56.69 102 SER A O 1
#

Radi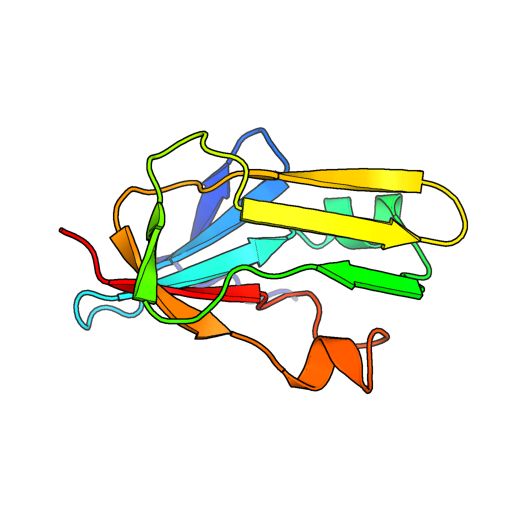us of gyration: 12.8 Å; chains: 1; bounding box: 29×33×32 Å

pLDDT: mean 85.55, std 13.16, range [35.72, 96.88]

Secondary structure (DSSP, 8-state):
-----TTEEE-TTSEEEEE-SSSEEEEEE-HHHHHHH-SEEEEE-PPTT-EE-TT-EEEEEEESS-EEEEE-SS-EEEEEE-THHHH-TTT-TT--EEEE--

InterPro domains:
  IPR000089 Biotin/lipoyl attachment [PS50968] (24-100)
  IPR002930 Glycine cleavage system H-protein [MF_00272] (5-101)
  IPR002930 Glycine cleavage system H-protein [PTHR11715] (5-88)
  IPR003016 2-oxo acid dehydrogenase, lipoyl-binding site [PS00189] (49-78)
  IPR011053 Single hybrid motif [SSF51230] (4-87)
  IPR017453 Glycine cleavage system H-protein, subgroup [TIGR00527] (4-88)
  IPR033753 Glycine cleavage system H-protein/Simiate [PF01597] (8-87)
  IPR033753 Glycine cleavage system H-protein/Simiate [cd06848] (10-87)

Organism: NCBI:txid115553

Sequence (102 aa):
MSNLPANLHYAESHEWVLDNKDGTVTVGITDHAQQALGDVVFVELPEVGTELSKGQEFGVIESVKAASDLYSPVNGEVIEVNESLEDALKQSMKRLIKAAGS

Foldseek 3Di:
DPPDPPQWDADPLQKIWHDPVPQKIWIFGHPVVCVVQDAWDDKDAADQFDWAAFQDFGIWTHHPVDIDTDGDNHTFTFHDADPVCHVPVPPPRGTGTMGGHD